Protein AF-A0AAU9JNL5-F1 (afdb_monomer_lite)

InterPro domains:
  IPR009071 High mobility group box domain [PF00505] (5-69)
  IPR009071 High mobility group box domain [PS50118] (5-72)
  IPR036910 High mobility group box domain superfamily [G3DSA:1.10.30.10] (5-78)
  IPR036910 High mobility group box domain superfamily [SSF47095] (4-70)

pLDDT: mean 73.38, std 16.85, range [31.31, 93.19]

Sequence (143 aa):
MKSLVKRPLPAHTRYIQFRCEEFKGLYKLTPSEVVELMLDEWRNLSEDEKLPYLNAAKEERDDFNKKWREVEAVGVDSFMKTIKEKRQENEIDSEFQEDPILAIINHKRNWKKTWGKKRILESKRKNGNFCYNGRKKMKLKLN

Foldseek 3Di:
DPDPQDAFDQLLVVQLVVVVVVCVPPDPDDPVVSSVVSSVVVVPDDPVVSVVSRVVSVVVNVVSVVVVVVVVVVVVVVVVVVVVVVVVVPPDDPPDDQDPVNVVVVVVVVVVVVVVVVVVVVVCVVVVDPPDDDDDDDDDDDD

Secondary structure (DSSP, 8-state):
---SSPPPPPHHHHHHHHHHHHHTTT----HHHHHHHHHHHHHHS-HHHHHHHHHHHHHHHHHHHHHHHHHHHHTHHHHHHHHHHHHHHT---TT----HHHHHHHHHHHHHHHHHHHHHHHHHHHT----------------

Radius of gyration: 25.0 Å; chains: 1; bounding box: 64×48×49 Å

Structure (mmCIF, N/CA/C/O backbone):
data_AF-A0A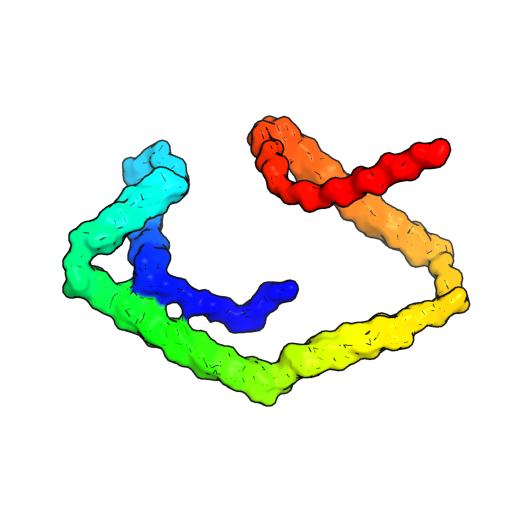AU9JNL5-F1
#
_entry.id   AF-A0AAU9JNL5-F1
#
loop_
_atom_site.group_PDB
_atom_site.id
_atom_site.type_symbol
_atom_site.label_atom_id
_atom_site.label_alt_id
_atom_site.label_comp_id
_atom_site.label_asym_id
_atom_site.label_entity_id
_atom_site.label_seq_id
_atom_site.pdbx_PDB_ins_code
_atom_site.Cartn_x
_atom_site.Cartn_y
_atom_site.Cartn_z
_atom_site.occupancy
_atom_site.B_iso_or_equiv
_atom_site.auth_seq_id
_atom_site.auth_comp_id
_atom_site.auth_asym_id
_atom_site.auth_atom_id
_atom_site.pdbx_PDB_model_num
ATOM 1 N N . MET A 1 1 ? -11.127 3.128 9.236 1.00 50.69 1 MET A N 1
ATOM 2 C CA . MET A 1 1 ? -9.880 3.138 10.032 1.00 50.69 1 MET A CA 1
ATOM 3 C C . MET A 1 1 ? -8.801 2.500 9.178 1.00 50.69 1 MET A C 1
ATOM 5 O O . MET A 1 1 ? -9.113 1.532 8.499 1.00 50.69 1 MET A O 1
ATOM 9 N N . LYS A 1 2 ? -7.594 3.073 9.119 1.00 58.72 2 LYS A N 1
ATOM 10 C CA . LYS A 1 2 ? -6.455 2.387 8.484 1.00 58.72 2 LYS A CA 1
ATOM 11 C C . LYS A 1 2 ? -6.101 1.181 9.367 1.00 58.72 2 LYS A C 1
ATOM 13 O O . LYS A 1 2 ? -6.162 1.329 10.585 1.00 58.72 2 LYS A O 1
ATOM 18 N N . SER A 1 3 ? -5.816 0.018 8.779 1.00 67.44 3 SER A N 1
ATOM 19 C CA . SER A 1 3 ? -5.413 -1.164 9.553 1.00 67.44 3 SER A CA 1
ATOM 20 C C . SER A 1 3 ? -4.109 -0.878 10.299 1.00 67.44 3 SER A C 1
ATOM 22 O O . SER A 1 3 ? -3.248 -0.162 9.782 1.00 67.44 3 SER A O 1
ATOM 24 N N . LEU A 1 4 ? -3.980 -1.409 11.519 1.00 75.25 4 LEU A N 1
ATOM 25 C CA . LEU A 1 4 ? -2.782 -1.226 12.348 1.00 75.25 4 LEU A CA 1
ATOM 26 C C . LEU A 1 4 ? -1.560 -1.888 11.708 1.00 75.25 4 LEU A C 1
ATOM 28 O O . LEU A 1 4 ? -0.482 -1.301 11.669 1.00 75.25 4 LEU A O 1
ATOM 32 N N . VAL A 1 5 ? -1.762 -3.066 11.119 1.00 84.62 5 VAL A N 1
ATOM 33 C CA . VAL A 1 5 ? -0.764 -3.754 10.298 1.00 84.62 5 VAL A CA 1
ATOM 34 C C . VAL A 1 5 ? -1.128 -3.561 8.824 1.00 84.62 5 VAL A C 1
ATOM 36 O O . VAL A 1 5 ? -2.271 -3.795 8.415 1.00 84.62 5 VAL A O 1
ATOM 39 N N . LYS A 1 6 ? -0.179 -3.088 8.010 1.00 85.69 6 LYS A N 1
ATOM 40 C CA . LYS A 1 6 ? -0.362 -2.940 6.555 1.00 85.69 6 LYS A CA 1
ATOM 41 C C . LYS A 1 6 ? -0.212 -4.298 5.877 1.00 85.69 6 LYS A C 1
ATOM 43 O O . LYS A 1 6 ? 0.675 -5.055 6.248 1.00 85.69 6 LYS A O 1
ATOM 48 N N . ARG A 1 7 ? -1.047 -4.579 4.873 1.00 87.12 7 ARG A N 1
ATOM 49 C CA . ARG A 1 7 ? -0.934 -5.812 4.081 1.00 87.12 7 ARG A CA 1
ATOM 50 C C . ARG A 1 7 ? 0.395 -5.843 3.309 1.00 87.12 7 ARG A C 1
ATOM 52 O O . ARG A 1 7 ? 0.814 -4.781 2.839 1.00 87.12 7 ARG A O 1
ATOM 59 N N . PRO A 1 8 ? 1.019 -7.024 3.166 1.00 91.12 8 PRO A N 1
ATOM 60 C CA . PRO A 1 8 ? 2.248 -7.187 2.398 1.00 91.12 8 PRO A CA 1
ATOM 61 C C . PRO A 1 8 ? 1.980 -6.922 0.915 1.00 91.12 8 PRO A C 1
ATOM 63 O O . PRO A 1 8 ? 0.857 -7.109 0.429 1.00 91.12 8 PRO A O 1
ATOM 66 N N . LEU A 1 9 ? 3.009 -6.477 0.197 1.00 89.06 9 LEU A N 1
ATOM 67 C CA . LEU A 1 9 ? 2.906 -6.239 -1.239 1.00 89.06 9 LEU A CA 1
ATOM 68 C C . LEU A 1 9 ? 3.089 -7.551 -2.013 1.00 89.06 9 LEU A C 1
ATOM 70 O O . LEU A 1 9 ? 3.945 -8.360 -1.656 1.00 89.06 9 LEU A O 1
ATOM 74 N N . PRO A 1 10 ? 2.326 -7.773 -3.094 1.00 90.50 10 PRO A N 1
ATOM 75 C CA . PRO A 1 10 ? 2.552 -8.921 -3.959 1.00 90.50 10 PRO A CA 1
ATOM 76 C C . PRO A 1 10 ? 3.842 -8.741 -4.776 1.00 90.50 10 PRO A C 1
ATOM 78 O O . PRO A 1 10 ? 4.251 -7.616 -5.075 1.00 90.50 10 PRO A O 1
ATOM 81 N N . ALA A 1 11 ? 4.451 -9.855 -5.192 1.00 89.75 11 ALA A N 1
ATOM 82 C CA . ALA A 1 11 ? 5.754 -9.881 -5.866 1.00 89.75 11 ALA A CA 1
ATOM 83 C C . ALA A 1 11 ? 5.843 -8.952 -7.093 1.00 89.75 11 ALA A C 1
ATOM 85 O O . ALA A 1 11 ? 6.777 -8.163 -7.198 1.00 89.75 11 ALA A O 1
ATOM 86 N N . HIS A 1 12 ? 4.831 -8.959 -7.968 1.00 88.50 12 HIS A N 1
ATOM 87 C CA . HIS A 1 12 ? 4.803 -8.084 -9.148 1.00 88.50 12 HIS A CA 1
ATOM 88 C C . HIS A 1 12 ? 4.762 -6.592 -8.778 1.00 88.50 12 HIS A C 1
ATOM 90 O O . HIS A 1 12 ? 5.385 -5.771 -9.437 1.00 88.50 12 HIS A O 1
ATOM 96 N N . THR A 1 13 ? 4.063 -6.215 -7.700 1.00 89.25 13 THR A N 1
ATOM 97 C CA . THR A 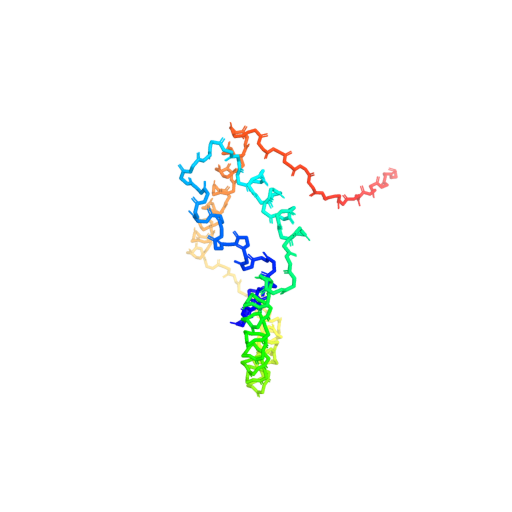1 13 ? 4.017 -4.815 -7.248 1.00 89.25 13 THR A CA 1
ATOM 98 C C . THR A 1 13 ? 5.367 -4.380 -6.686 1.00 89.25 13 THR A C 1
ATOM 100 O O . THR A 1 13 ? 5.770 -3.238 -6.882 1.00 89.25 13 THR A O 1
ATOM 103 N N . ARG A 1 14 ? 6.089 -5.290 -6.025 1.00 87.88 14 ARG A N 1
ATOM 104 C CA . ARG A 1 14 ? 7.455 -5.047 -5.548 1.00 87.88 14 ARG A CA 1
ATOM 105 C C . ARG A 1 14 ? 8.423 -4.839 -6.712 1.00 87.88 14 ARG A C 1
ATOM 107 O O . ARG A 1 14 ? 9.192 -3.884 -6.689 1.00 87.88 14 ARG A O 1
ATOM 114 N N . TYR A 1 15 ? 8.331 -5.681 -7.738 1.00 87.81 15 TYR A N 1
ATOM 115 C CA . TYR A 1 15 ? 9.082 -5.510 -8.979 1.00 87.81 15 TYR A CA 1
ATOM 116 C C . TYR A 1 15 ? 8.812 -4.141 -9.620 1.00 87.81 15 TYR A C 1
ATOM 118 O O . TYR A 1 15 ? 9.743 -3.377 -9.867 1.00 87.81 15 TYR A O 1
ATOM 126 N N . ILE A 1 16 ? 7.536 -3.776 -9.784 1.00 87.81 16 ILE A N 1
ATOM 127 C CA . ILE A 1 16 ? 7.142 -2.479 -10.348 1.00 87.81 16 ILE A CA 1
ATOM 128 C C . ILE A 1 16 ? 7.661 -1.322 -9.493 1.00 87.81 16 ILE A C 1
ATOM 130 O O . ILE A 1 16 ? 8.113 -0.334 -10.053 1.00 87.81 16 ILE A O 1
ATOM 134 N N . GLN A 1 17 ? 7.621 -1.408 -8.159 1.00 85.69 17 GLN A N 1
ATOM 135 C CA . GLN A 1 17 ? 8.150 -0.347 -7.294 1.00 85.69 17 GLN A CA 1
ATOM 136 C C . GLN A 1 17 ? 9.649 -0.137 -7.494 1.00 85.69 17 GLN A C 1
ATOM 138 O O . GLN A 1 17 ? 10.068 1.006 -7.659 1.00 85.69 17 GLN A O 1
ATOM 143 N N . PHE A 1 18 ? 10.418 -1.227 -7.527 1.00 83.56 18 PHE A N 1
ATOM 144 C CA . PHE A 1 18 ? 11.859 -1.184 -7.747 1.00 83.56 18 PHE A CA 1
ATOM 145 C C . PHE A 1 18 ? 12.193 -0.564 -9.111 1.00 83.56 18 PHE A C 1
ATOM 147 O O . PHE A 1 18 ? 12.954 0.394 -9.200 1.00 83.56 18 PHE A O 1
ATOM 154 N N . ARG A 1 19 ? 11.535 -1.035 -10.175 1.00 81.19 19 ARG A N 1
ATOM 155 C CA . ARG A 1 19 ? 11.783 -0.563 -11.545 1.00 81.19 19 ARG A CA 1
ATOM 156 C C . ARG A 1 19 ? 11.235 0.839 -11.802 1.00 81.19 19 ARG A C 1
ATOM 158 O O . ARG A 1 19 ? 11.871 1.636 -12.478 1.00 81.19 19 ARG A O 1
ATOM 165 N N . CYS A 1 20 ? 10.090 1.208 -11.226 1.00 77.00 20 CYS A N 1
ATOM 166 C CA . CYS A 1 20 ? 9.541 2.561 -11.360 1.00 77.00 20 CYS A CA 1
ATOM 167 C C . CYS A 1 20 ? 10.514 3.633 -10.860 1.00 77.00 20 CYS A C 1
ATOM 169 O O . CYS A 1 20 ? 10.490 4.749 -11.373 1.00 77.00 20 CYS A O 1
ATOM 171 N N . GLU A 1 21 ? 11.332 3.341 -9.848 1.00 73.38 21 GLU A N 1
ATOM 172 C CA . GLU A 1 21 ? 12.353 4.282 -9.377 1.00 73.38 21 GLU A CA 1
ATOM 173 C C . GLU A 1 21 ? 13.459 4.494 -10.414 1.00 73.38 21 GLU A C 1
ATOM 175 O O . GLU A 1 21 ? 13.837 5.640 -10.648 1.00 73.38 21 GLU A O 1
ATOM 180 N N . GLU A 1 22 ? 13.874 3.437 -11.115 1.00 71.94 22 GLU A N 1
ATOM 181 C CA . GLU A 1 22 ? 14.831 3.520 -12.226 1.00 71.94 22 GLU A CA 1
ATOM 182 C C . GLU A 1 22 ? 14.245 4.304 -13.416 1.00 71.94 22 GLU A C 1
ATOM 184 O O . GLU A 1 22 ? 14.906 5.154 -14.013 1.00 71.94 22 GLU A O 1
ATOM 189 N N . PHE A 1 23 ? 12.966 4.081 -13.732 1.00 69.81 23 PHE A N 1
ATOM 190 C CA . PHE A 1 23 ? 12.314 4.657 -14.914 1.00 69.81 23 PHE A CA 1
ATOM 191 C C . PHE A 1 23 ? 11.836 6.105 -14.739 1.00 69.81 2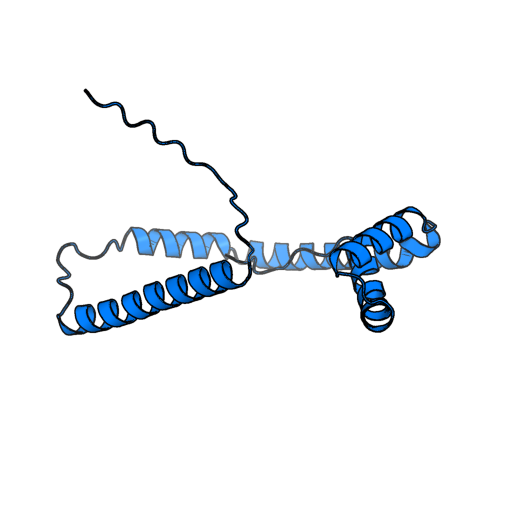3 PHE A C 1
ATOM 193 O O . PHE A 1 23 ? 11.685 6.817 -15.737 1.00 69.81 23 PHE A O 1
ATOM 200 N N . LYS A 1 24 ? 11.647 6.584 -13.500 1.00 67.62 24 LYS A N 1
ATOM 201 C CA . LYS A 1 24 ? 11.208 7.965 -13.200 1.00 67.62 24 LYS A CA 1
ATOM 202 C C . LYS A 1 24 ? 12.134 9.052 -13.760 1.00 67.62 24 LYS A C 1
ATOM 204 O O . LYS A 1 24 ? 11.689 10.187 -13.903 1.00 67.62 24 LYS A O 1
ATOM 209 N N . GLY A 1 25 ? 13.392 8.727 -14.064 1.00 66.31 25 GLY A N 1
ATOM 210 C CA . GLY A 1 25 ? 14.354 9.665 -14.653 1.00 66.31 25 GLY A CA 1
ATOM 211 C C . GLY A 1 25 ? 14.464 9.614 -16.181 1.00 66.31 25 GLY A C 1
ATOM 212 O O . GLY A 1 25 ? 14.935 10.575 -16.781 1.00 66.31 25 GLY A O 1
ATOM 213 N N . LEU A 1 26 ? 14.042 8.516 -16.816 1.00 66.50 26 LEU A N 1
ATOM 214 C CA . LEU A 1 26 ? 14.390 8.212 -18.212 1.00 66.50 26 LEU A CA 1
ATOM 215 C C . LEU A 1 26 ? 13.294 8.573 -19.219 1.00 66.50 26 LEU A C 1
ATOM 217 O O . LEU A 1 26 ? 13.603 8.901 -20.363 1.00 66.50 26 LEU A O 1
ATOM 221 N N . TYR A 1 27 ? 12.023 8.552 -18.814 1.00 63.38 27 TYR A N 1
ATOM 222 C CA . TYR A 1 27 ? 10.906 8.689 -19.746 1.00 63.38 27 TYR A CA 1
ATOM 223 C C . TYR A 1 27 ? 9.919 9.777 -19.312 1.00 63.38 27 TYR A C 1
ATOM 225 O O . TYR A 1 27 ? 9.466 9.803 -18.171 1.00 63.38 27 TYR A O 1
ATOM 233 N N . LYS A 1 28 ? 9.508 10.644 -20.252 1.00 76.75 28 LYS A N 1
ATOM 234 C CA . LYS A 1 28 ? 8.395 11.610 -20.085 1.00 76.75 28 LYS A CA 1
ATOM 235 C C . LYS A 1 28 ? 7.018 10.922 -20.120 1.00 76.75 28 LYS A C 1
ATOM 237 O O . LYS A 1 28 ? 6.060 11.480 -20.647 1.00 76.75 28 LYS A O 1
ATOM 242 N N . LEU A 1 29 ? 6.941 9.694 -19.624 1.00 75.25 29 LEU A N 1
ATOM 243 C CA . LEU A 1 29 ? 5.713 8.915 -19.581 1.00 75.25 29 LEU A CA 1
ATOM 244 C C . LEU A 1 29 ? 4.930 9.258 -18.319 1.00 75.25 29 LEU A C 1
ATOM 246 O O . LEU A 1 29 ? 5.486 9.646 -17.286 1.00 75.25 29 LEU A O 1
ATOM 250 N N . THR A 1 30 ? 3.616 9.110 -18.400 1.00 81.88 30 THR A N 1
ATOM 251 C CA . THR A 1 30 ? 2.765 9.218 -17.224 1.00 81.88 30 THR A CA 1
ATOM 252 C C . THR A 1 30 ? 3.014 8.026 -16.291 1.00 81.88 30 THR A C 1
ATOM 254 O O . THR A 1 30 ? 3.343 6.930 -16.751 1.00 81.88 30 THR A O 1
ATOM 257 N N . PRO A 1 31 ? 2.823 8.179 -14.967 1.00 79.75 31 PRO A N 1
ATOM 258 C CA . PRO A 1 31 ? 2.989 7.068 -14.030 1.00 79.75 31 PRO A CA 1
ATOM 259 C C . PRO A 1 31 ? 2.147 5.832 -14.381 1.00 79.75 31 PRO A C 1
ATOM 261 O O . PRO A 1 31 ? 2.556 4.716 -14.085 1.00 79.75 31 PRO A O 1
ATOM 264 N N . SER A 1 32 ? 0.987 6.026 -15.013 1.00 84.38 32 SER A N 1
ATOM 265 C CA . SER A 1 32 ? 0.117 4.938 -15.466 1.00 84.38 32 SER A CA 1
ATOM 266 C C . SER A 1 32 ? 0.739 4.127 -16.604 1.00 84.38 32 SER A C 1
ATOM 268 O O . SER A 1 32 ? 0.759 2.905 -16.515 1.00 84.38 32 SER A O 1
ATOM 270 N N . GLU A 1 33 ? 1.306 4.788 -17.615 1.00 84.75 33 GLU A N 1
ATOM 271 C CA . GLU A 1 33 ? 1.964 4.121 -18.751 1.00 84.75 33 GLU A CA 1
ATOM 272 C C . GLU A 1 33 ? 3.212 3.351 -18.306 1.00 84.75 33 GLU A C 1
ATOM 274 O O . GLU A 1 33 ? 3.449 2.233 -18.753 1.00 84.75 33 GLU A O 1
ATOM 279 N N . VAL A 1 34 ? 3.987 3.911 -17.367 1.00 83.94 34 VAL A N 1
ATOM 280 C CA . VAL A 1 34 ? 5.146 3.210 -16.791 1.00 83.94 34 VAL A CA 1
ATOM 281 C C . VAL A 1 34 ? 4.701 1.927 -16.089 1.00 83.94 34 VAL A C 1
ATOM 283 O O . VAL A 1 34 ? 5.318 0.884 -16.266 1.00 83.94 34 VAL A O 1
ATOM 286 N N . VAL A 1 35 ? 3.613 1.974 -15.318 1.00 86.06 35 VAL A N 1
ATOM 287 C CA . VAL A 1 35 ? 3.098 0.786 -14.623 1.00 86.06 35 VAL A CA 1
ATOM 288 C C . VAL A 1 35 ? 2.601 -0.277 -15.605 1.00 86.06 35 VAL A C 1
ATOM 290 O O . VAL A 1 35 ? 2.857 -1.456 -15.369 1.00 86.06 35 VAL A O 1
ATOM 293 N N . GLU A 1 36 ? 1.931 0.106 -16.695 1.00 88.56 36 GLU A N 1
ATOM 294 C CA . GLU A 1 36 ? 1.502 -0.842 -17.734 1.00 88.56 36 GLU A CA 1
ATOM 295 C C . GLU A 1 36 ? 2.695 -1.540 -18.398 1.00 88.56 36 GLU A C 1
ATOM 297 O O . GLU A 1 36 ? 2.720 -2.770 -18.454 1.00 88.56 36 GLU A O 1
ATOM 302 N N . LEU A 1 37 ? 3.731 -0.787 -18.782 1.00 87.12 37 LEU A N 1
ATOM 303 C CA . LEU A 1 37 ? 4.958 -1.356 -19.351 1.00 87.12 37 LEU A CA 1
ATOM 304 C C . LEU A 1 37 ? 5.638 -2.339 -18.392 1.00 87.12 37 LEU A C 1
ATOM 306 O O . LEU A 1 37 ? 6.018 -3.436 -18.792 1.00 87.12 37 LEU A O 1
ATOM 310 N N . MET A 1 38 ? 5.752 -1.977 -17.112 1.00 87.44 38 MET A N 1
ATOM 311 C CA . MET A 1 38 ? 6.371 -2.844 -16.104 1.00 87.44 38 MET A CA 1
ATOM 312 C C . MET A 1 38 ? 5.532 -4.097 -15.809 1.00 87.44 38 MET A C 1
ATOM 314 O O . MET A 1 38 ? 6.081 -5.142 -15.459 1.00 87.44 38 MET A O 1
ATOM 318 N N . LEU A 1 39 ? 4.202 -4.021 -15.931 1.00 89.81 39 LEU A N 1
ATOM 319 C CA . LEU A 1 39 ? 3.325 -5.188 -15.802 1.00 89.81 39 LEU A CA 1
ATOM 320 C C . LEU A 1 39 ? 3.514 -6.167 -16.961 1.00 89.81 39 LEU A C 1
ATOM 322 O O . LEU A 1 39 ? 3.520 -7.379 -16.734 1.00 89.81 39 LEU A O 1
ATOM 326 N N . ASP A 1 40 ? 3.676 -5.656 -18.178 1.00 90.81 40 ASP A N 1
ATOM 327 C CA . ASP A 1 40 ? 3.956 -6.487 -19.346 1.00 90.81 40 ASP A CA 1
ATOM 328 C C . ASP A 1 40 ? 5.371 -7.074 -19.296 1.00 90.81 40 ASP A C 1
ATOM 330 O O . ASP A 1 40 ? 5.542 -8.266 -19.559 1.00 90.81 40 ASP A O 1
ATOM 334 N N . GLU A 1 41 ? 6.367 -6.307 -18.841 1.00 90.69 41 GLU A N 1
ATOM 335 C CA . GLU A 1 41 ? 7.715 -6.821 -18.567 1.00 90.69 41 GLU A CA 1
ATOM 336 C C . GLU A 1 41 ? 7.659 -7.958 -17.536 1.00 90.69 41 GLU A C 1
ATOM 338 O O . GLU A 1 41 ? 8.148 -9.056 -17.797 1.00 90.69 41 GLU A O 1
ATOM 343 N N . TRP A 1 42 ? 6.946 -7.760 -16.420 1.00 91.56 42 TRP A N 1
ATOM 344 C CA . TRP A 1 42 ? 6.764 -8.795 -15.401 1.00 91.56 42 TRP A CA 1
ATOM 345 C C . TRP A 1 42 ? 6.135 -10.077 -15.955 1.00 91.56 42 TRP A C 1
ATOM 347 O O . TRP A 1 42 ? 6.513 -11.175 -15.548 1.00 91.56 42 TRP A O 1
ATOM 357 N N . ARG A 1 43 ? 5.165 -9.987 -16.871 1.00 91.50 43 ARG A N 1
ATOM 358 C CA . ARG A 1 43 ? 4.562 -11.181 -17.489 1.00 91.50 43 ARG A CA 1
ATOM 359 C C . ARG A 1 43 ? 5.592 -11.974 -18.289 1.00 91.50 43 ARG A C 1
ATOM 361 O O . ARG A 1 43 ? 5.587 -13.198 -18.180 1.00 91.50 43 ARG A O 1
ATOM 368 N N . ASN A 1 44 ? 6.490 -11.278 -18.981 1.00 93.12 44 ASN A N 1
ATOM 369 C CA . ASN A 1 44 ? 7.506 -11.861 -19.854 1.00 93.12 44 ASN A CA 1
ATOM 370 C C . ASN A 1 44 ? 8.779 -12.332 -19.129 1.00 93.12 44 ASN A C 1
ATOM 372 O O . ASN A 1 44 ? 9.540 -13.096 -19.716 1.00 93.12 44 ASN A O 1
ATOM 376 N N . LEU A 1 45 ? 9.008 -11.926 -17.874 1.00 91.06 45 LEU A N 1
ATOM 377 C CA . LEU A 1 45 ? 10.139 -12.420 -17.077 1.00 91.06 45 LEU A CA 1
ATOM 378 C C . LEU A 1 45 ? 10.084 -13.937 -16.870 1.00 91.06 45 LEU A C 1
ATOM 380 O O . LEU A 1 45 ? 9.010 -14.517 -16.652 1.00 91.06 45 LEU A O 1
ATOM 384 N N . SER A 1 46 ? 11.260 -14.556 -16.844 1.00 92.75 46 SER A N 1
ATOM 385 C CA . SER A 1 46 ? 11.434 -15.963 -16.483 1.00 92.75 46 SER A CA 1
ATOM 386 C C . SER A 1 46 ? 11.095 -16.227 -15.009 1.00 92.75 46 SER A C 1
ATOM 388 O O . SER A 1 46 ? 11.015 -15.311 -14.184 1.00 92.75 46 SER A O 1
ATOM 390 N N . GLU A 1 47 ? 10.867 -17.494 -14.652 1.00 89.94 47 GLU A N 1
ATOM 391 C CA . GLU A 1 47 ? 10.608 -17.866 -13.253 1.00 89.94 47 GLU A CA 1
ATOM 392 C C . GLU A 1 47 ? 11.809 -17.569 -12.345 1.00 89.94 47 GLU A C 1
ATOM 394 O O . GLU A 1 47 ? 11.615 -17.108 -11.219 1.00 89.94 47 GLU A O 1
ATOM 399 N N . ASP A 1 48 ? 13.030 -17.722 -12.862 1.00 91.75 48 ASP A N 1
ATOM 400 C CA . ASP A 1 48 ? 14.273 -17.431 -12.142 1.00 91.75 48 ASP A CA 1
ATOM 401 C C . ASP A 1 48 ? 14.405 -15.939 -11.801 1.00 91.75 48 ASP A C 1
ATOM 403 O O . ASP A 1 48 ? 14.770 -15.578 -10.682 1.00 91.75 48 ASP A O 1
ATOM 407 N N . GLU A 1 49 ? 14.027 -15.051 -12.724 1.00 89.62 49 GLU A N 1
ATOM 408 C CA . GLU A 1 49 ? 14.030 -13.599 -12.490 1.00 89.62 49 GLU A CA 1
ATOM 409 C C . GLU A 1 49 ? 12.919 -13.160 -11.527 1.00 89.62 49 GLU A C 1
ATOM 411 O O . GLU A 1 49 ? 13.068 -12.190 -10.779 1.00 89.62 49 GLU A O 1
ATOM 416 N N . LYS A 1 50 ? 11.796 -13.886 -11.507 1.00 92.31 50 LYS A N 1
ATOM 417 C CA . LYS A 1 50 ? 10.685 -13.648 -10.571 1.00 92.31 50 LYS A CA 1
ATOM 418 C C . LYS A 1 50 ? 10.992 -14.156 -9.164 1.00 92.31 50 LYS A C 1
ATOM 420 O O . LYS A 1 50 ? 10.459 -13.609 -8.193 1.00 92.31 50 LYS A O 1
ATOM 425 N N . LEU A 1 51 ? 11.835 -15.180 -9.043 1.00 92.69 51 LEU A N 1
ATOM 426 C CA . LEU A 1 51 ? 12.170 -15.870 -7.800 1.00 92.69 51 LEU A CA 1
ATOM 427 C C . LEU A 1 51 ? 12.562 -14.939 -6.634 1.00 92.69 51 LEU A C 1
ATOM 429 O O . LEU A 1 51 ? 11.967 -15.086 -5.560 1.00 92.69 51 LEU A O 1
ATOM 433 N N . PRO A 1 52 ? 13.469 -13.949 -6.786 1.00 92.44 52 PRO A N 1
ATOM 434 C CA . PRO A 1 52 ? 13.818 -13.049 -5.683 1.00 92.44 52 PRO A CA 1
ATOM 435 C C . PRO A 1 52 ? 12.612 -12.251 -5.166 1.00 92.44 52 PRO A C 1
ATOM 437 O O . PRO A 1 52 ? 12.443 -12.080 -3.958 1.00 92.44 52 PRO A O 1
ATOM 440 N N . TYR A 1 53 ? 11.724 -11.809 -6.059 1.00 92.69 53 TYR A N 1
ATOM 441 C CA . TYR A 1 53 ? 10.533 -11.046 -5.682 1.00 92.69 53 TYR A CA 1
ATOM 442 C C . TYR A 1 53 ? 9.464 -11.926 -5.031 1.00 92.69 53 TYR A C 1
ATOM 444 O O . TYR A 1 53 ? 8.761 -11.471 -4.126 1.00 92.69 53 TYR A O 1
ATOM 452 N N . LEU A 1 54 ? 9.341 -13.180 -5.473 1.00 92.50 54 LEU A N 1
ATOM 453 C CA . LEU A 1 54 ? 8.439 -14.166 -4.879 1.00 92.50 54 LEU A CA 1
ATOM 454 C C . LEU A 1 54 ? 8.876 -14.544 -3.461 1.00 92.50 54 LEU A C 1
ATOM 456 O O . LEU A 1 54 ? 8.036 -14.567 -2.560 1.00 92.50 54 LEU A O 1
ATOM 460 N N . ASN A 1 55 ? 10.174 -14.770 -3.248 1.00 92.75 55 ASN A N 1
ATOM 461 C CA . ASN A 1 55 ? 10.729 -15.069 -1.928 1.00 92.75 55 ASN A CA 1
ATOM 462 C C . ASN A 1 55 ? 10.527 -13.896 -0.963 1.00 92.75 55 ASN A C 1
ATOM 464 O O . ASN A 1 55 ? 9.952 -14.083 0.107 1.00 92.75 55 ASN A O 1
ATOM 468 N N . ALA A 1 56 ? 10.864 -12.673 -1.384 1.00 91.31 56 ALA A N 1
ATOM 469 C CA . ALA A 1 56 ? 10.643 -11.481 -0.566 1.00 91.31 56 ALA A CA 1
ATOM 470 C C . ALA A 1 56 ? 9.155 -11.263 -0.227 1.00 91.31 56 ALA A C 1
ATOM 472 O O . ALA A 1 56 ? 8.806 -10.915 0.900 1.00 91.31 56 ALA A O 1
ATOM 473 N N . ALA A 1 57 ? 8.247 -11.495 -1.184 1.00 92.75 57 ALA A N 1
ATOM 474 C CA . ALA A 1 57 ? 6.809 -11.390 -0.935 1.00 92.75 57 ALA A CA 1
ATOM 475 C C . ALA A 1 57 ? 6.300 -12.464 0.043 1.00 92.75 57 ALA A C 1
ATOM 477 O O . ALA A 1 57 ? 5.360 -12.216 0.803 1.00 92.75 57 ALA A O 1
ATOM 478 N N . LYS A 1 58 ? 6.906 -13.657 0.032 1.00 93.19 58 LYS A N 1
ATOM 479 C CA . LYS A 1 58 ? 6.585 -14.737 0.968 1.00 93.19 58 LYS A CA 1
ATOM 480 C C . LYS A 1 58 ? 7.026 -14.384 2.388 1.00 93.19 58 LYS A C 1
ATOM 482 O O . LYS A 1 58 ? 6.202 -14.476 3.293 1.00 93.19 58 LYS A O 1
ATOM 487 N N . GLU A 1 59 ? 8.261 -13.921 2.562 1.00 93.00 59 GLU A N 1
ATOM 488 C CA . GLU A 1 59 ? 8.797 -13.504 3.864 1.00 93.00 59 GLU A CA 1
ATOM 489 C C . GLU A 1 59 ? 7.945 -12.401 4.501 1.00 93.00 59 GLU A C 1
ATOM 491 O O . GLU A 1 59 ? 7.496 -12.532 5.638 1.00 93.00 59 GLU A O 1
ATOM 496 N N . GLU A 1 60 ? 7.605 -11.355 3.743 1.00 91.62 60 GLU A N 1
ATOM 497 C CA . GLU A 1 60 ? 6.763 -10.274 4.266 1.00 91.62 60 GLU A CA 1
ATOM 498 C C . GLU A 1 60 ? 5.351 -10.719 4.621 1.00 91.62 60 GLU A C 1
ATOM 500 O O . GLU A 1 60 ? 4.729 -10.173 5.536 1.00 91.62 60 GLU A O 1
ATOM 505 N N . ARG A 1 61 ? 4.813 -11.694 3.888 1.00 92.25 61 ARG A N 1
ATOM 506 C CA . ARG A 1 61 ? 3.511 -12.269 4.208 1.00 92.25 61 ARG A CA 1
ATOM 507 C C . ARG A 1 61 ? 3.562 -13.036 5.520 1.00 92.25 61 ARG A C 1
ATOM 509 O O . ARG A 1 61 ? 2.626 -12.927 6.312 1.00 92.25 61 ARG A O 1
ATOM 516 N N . ASP A 1 62 ? 4.632 -13.777 5.757 1.00 92.50 62 ASP A N 1
ATOM 517 C CA . ASP A 1 62 ? 4.801 -14.549 6.982 1.00 92.50 62 ASP A CA 1
ATOM 518 C C . ASP A 1 62 ? 5.010 -13.606 8.186 1.00 92.50 62 ASP A C 1
ATOM 520 O O . ASP A 1 62 ? 4.333 -13.751 9.211 1.00 92.50 62 ASP A O 1
ATOM 524 N N . ASP A 1 63 ? 5.796 -12.540 8.016 1.00 92.25 63 ASP A N 1
ATOM 525 C CA . ASP A 1 63 ? 5.94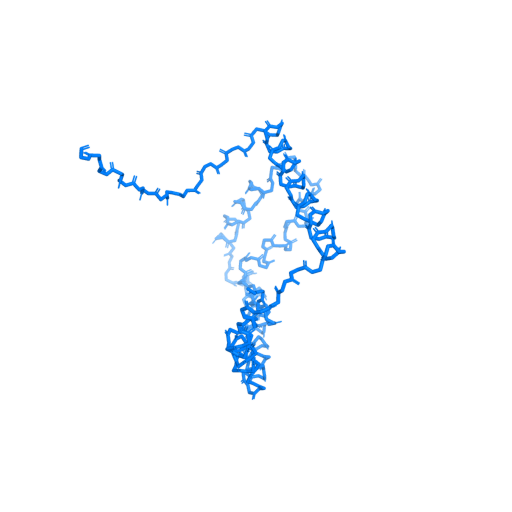4 -11.449 8.988 1.00 92.25 63 ASP A CA 1
ATOM 526 C C . ASP A 1 63 ? 4.628 -10.716 9.275 1.00 92.25 63 ASP A C 1
ATOM 528 O O . ASP A 1 63 ? 4.307 -10.405 10.428 1.00 92.25 63 ASP A O 1
ATOM 532 N N . PHE A 1 64 ? 3.850 -10.424 8.229 1.00 92.81 64 PHE A N 1
ATOM 533 C CA . PHE A 1 64 ? 2.529 -9.820 8.365 1.00 92.81 64 PHE A CA 1
ATOM 534 C C . PHE A 1 64 ? 1.609 -10.713 9.192 1.00 92.81 64 PHE A C 1
ATOM 536 O O . PHE A 1 64 ? 0.959 -10.224 10.112 1.00 92.81 64 PHE A O 1
ATOM 543 N N . ASN A 1 65 ? 1.576 -12.014 8.897 1.00 91.88 65 ASN A N 1
ATOM 544 C CA . ASN A 1 65 ? 0.739 -12.969 9.614 1.00 91.88 65 ASN A CA 1
ATOM 545 C C . ASN A 1 65 ? 1.123 -13.054 11.093 1.00 91.88 65 ASN A C 1
ATOM 547 O O . ASN A 1 65 ? 0.238 -13.095 11.948 1.00 91.88 65 ASN A O 1
ATOM 551 N N . LYS A 1 66 ? 2.423 -13.027 11.409 1.00 92.50 66 LYS A N 1
ATOM 552 C CA . LYS A 1 66 ? 2.905 -12.987 12.793 1.00 92.50 66 LYS A CA 1
ATOM 553 C C . LYS A 1 66 ? 2.415 -11.731 13.521 1.00 92.50 66 LYS A C 1
ATOM 555 O O . LYS A 1 66 ? 1.738 -11.843 14.540 1.00 92.50 66 LYS A O 1
ATOM 560 N N . LYS A 1 67 ? 2.673 -10.546 12.956 1.00 90.62 67 LYS A N 1
ATOM 561 C CA . LYS A 1 67 ? 2.244 -9.255 13.532 1.00 90.62 67 LYS A CA 1
ATOM 562 C C . LYS A 1 67 ? 0.725 -9.156 13.655 1.00 90.62 67 LYS A C 1
ATOM 564 O O . LYS A 1 67 ? 0.211 -8.594 14.616 1.00 90.62 67 LYS A O 1
ATOM 569 N N . TRP A 1 68 ? -0.004 -9.696 12.682 1.00 89.12 68 TRP A N 1
ATOM 570 C CA . TRP A 1 68 ? -1.461 -9.716 12.703 1.00 89.12 68 TRP A CA 1
ATOM 571 C C . TRP A 1 68 ? -1.995 -10.557 13.863 1.00 89.12 68 TRP A C 1
ATOM 573 O O . TRP A 1 68 ? -2.853 -10.078 14.598 1.00 89.12 68 TRP A O 1
ATOM 583 N N . ARG A 1 69 ? -1.437 -11.756 14.083 1.00 88.00 69 ARG A N 1
ATOM 584 C CA . ARG A 1 69 ? -1.797 -12.613 15.225 1.00 88.00 69 ARG A CA 1
ATOM 585 C C . ARG A 1 69 ? -1.511 -11.945 16.566 1.00 88.00 69 ARG A C 1
ATOM 587 O O . ARG A 1 69 ? -2.315 -12.064 17.480 1.00 88.00 69 ARG A O 1
ATOM 594 N N . GLU A 1 70 ? -0.396 -11.228 16.685 1.00 86.94 70 GLU A N 1
ATOM 595 C CA . GLU A 1 70 ? -0.072 -10.466 17.899 1.00 86.94 70 GLU A CA 1
ATOM 596 C C . GLU A 1 70 ? -1.120 -9.373 18.168 1.00 86.94 70 GLU A C 1
ATOM 598 O O . GLU A 1 70 ? -1.620 -9.252 19.284 1.00 86.94 70 GLU A O 1
ATOM 603 N N . VAL A 1 71 ? -1.517 -8.612 17.142 1.00 84.75 71 VAL A N 1
ATOM 604 C CA . VAL A 1 71 ? -2.561 -7.576 17.267 1.00 84.75 71 VAL A CA 1
ATOM 605 C C . VAL A 1 71 ? -3.931 -8.178 17.589 1.00 84.75 71 VAL A C 1
ATOM 607 O O . VAL A 1 71 ? -4.677 -7.616 18.394 1.00 84.75 71 VAL A O 1
ATOM 610 N N . GLU A 1 72 ? -4.259 -9.317 16.983 1.00 85.50 72 GLU A N 1
ATOM 611 C CA . GLU A 1 72 ? -5.491 -10.059 17.250 1.00 85.50 72 GLU A CA 1
ATOM 612 C C . GLU A 1 72 ? -5.531 -10.578 18.693 1.00 85.50 72 GLU A C 1
ATOM 614 O O . GLU A 1 72 ? -6.543 -10.406 19.371 1.00 85.50 72 GLU A O 1
ATOM 619 N N . ALA A 1 73 ? -4.414 -11.105 19.204 1.00 84.38 73 ALA A N 1
ATOM 620 C CA . ALA A 1 73 ? -4.291 -11.578 20.582 1.00 84.38 73 ALA A CA 1
ATOM 621 C C . ALA A 1 73 ? -4.478 -10.458 21.619 1.00 84.38 73 ALA A C 1
ATOM 623 O O . ALA A 1 73 ? -5.067 -10.685 22.673 1.00 84.38 73 ALA A O 1
ATOM 624 N N . VAL A 1 74 ? -4.030 -9.234 21.315 1.00 83.06 74 VAL A N 1
ATOM 625 C CA . VAL A 1 74 ? -4.275 -8.054 22.167 1.00 83.06 74 VAL A CA 1
ATOM 626 C C . VAL A 1 74 ? -5.764 -7.666 22.181 1.00 83.06 74 VAL A C 1
ATOM 628 O O . VAL A 1 74 ? -6.213 -6.953 23.077 1.00 83.06 74 VAL A O 1
ATOM 631 N N . GLY A 1 75 ? -6.559 -8.127 21.210 1.00 84.06 75 GLY A N 1
ATOM 632 C CA . GLY A 1 75 ? -7.997 -7.873 21.171 1.00 84.06 75 GLY A CA 1
ATOM 633 C C . GLY A 1 75 ? -8.340 -6.408 20.905 1.00 84.06 75 GLY A C 1
ATOM 634 O O . GLY A 1 75 ? -9.392 -5.932 21.336 1.00 84.06 75 GLY A O 1
ATOM 635 N N . VAL A 1 76 ? -7.472 -5.676 20.193 1.00 80.00 76 VAL A N 1
ATOM 636 C CA . VAL A 1 76 ? -7.652 -4.236 19.927 1.00 80.00 76 VAL A CA 1
ATOM 637 C C . VAL A 1 76 ? -9.001 -3.955 19.269 1.00 80.00 76 VAL A C 1
ATOM 639 O O . VAL A 1 76 ? -9.658 -2.979 19.616 1.00 80.00 76 VAL A O 1
ATOM 642 N N . ASP A 1 77 ? -9.457 -4.821 18.364 1.00 77.75 77 ASP A N 1
ATOM 643 C CA . ASP A 1 77 ? -10.757 -4.661 17.709 1.00 77.75 77 ASP A CA 1
ATOM 644 C C . ASP A 1 77 ? -11.929 -4.810 18.689 1.00 77.75 77 ASP A C 1
ATOM 646 O O . ASP A 1 77 ? -12.885 -4.036 18.611 1.00 77.75 77 ASP A O 1
ATOM 650 N N . SER A 1 78 ? -11.827 -5.733 19.652 1.00 78.88 78 SER A N 1
ATOM 651 C CA . SER A 1 78 ? -12.801 -5.888 20.741 1.00 78.88 78 SER A CA 1
ATOM 652 C C . SER A 1 78 ? -12.828 -4.637 21.620 1.00 78.88 78 SER A C 1
ATOM 654 O O . SER A 1 78 ? -13.876 -4.024 21.808 1.00 78.88 78 SER A O 1
ATOM 656 N N . PHE A 1 79 ? -11.655 -4.157 22.039 1.00 78.44 79 PHE A N 1
ATOM 657 C CA . PHE A 1 79 ? -11.521 -2.932 22.825 1.00 78.44 79 PHE A CA 1
ATOM 658 C C . PHE A 1 79 ? -12.068 -1.693 22.094 1.00 78.44 79 PHE A C 1
ATOM 660 O O . PHE A 1 79 ? -12.819 -0.893 22.657 1.00 78.44 79 PHE A O 1
ATOM 667 N N . MET A 1 80 ? -11.746 -1.537 20.808 1.00 80.62 80 MET A N 1
ATOM 668 C CA . MET A 1 80 ? -12.230 -0.428 19.984 1.00 80.62 80 MET A CA 1
ATOM 669 C C . MET A 1 80 ? -13.736 -0.512 19.725 1.00 80.62 80 MET A C 1
ATOM 671 O O . MET A 1 80 ? -14.379 0.531 19.568 1.00 80.62 80 MET A O 1
ATOM 675 N N . LYS A 1 81 ? -14.307 -1.722 19.681 1.00 82.25 81 LYS A N 1
ATOM 676 C CA . LYS A 1 81 ? -15.755 -1.944 19.635 1.00 82.25 81 LYS A CA 1
ATOM 677 C C . LYS A 1 81 ? -16.407 -1.489 20.942 1.00 82.25 81 LYS A C 1
ATOM 679 O O . LYS A 1 81 ? -17.285 -0.634 20.879 1.00 82.25 81 LYS A O 1
ATOM 684 N N . THR A 1 82 ? -15.884 -1.909 22.095 1.00 82.06 82 THR A N 1
ATOM 685 C CA . THR A 1 82 ? -16.377 -1.476 23.414 1.00 82.06 82 THR A CA 1
ATOM 686 C C . THR A 1 82 ? -16.318 0.043 23.588 1.00 82.06 82 THR A C 1
ATOM 688 O O . THR A 1 82 ? -17.255 0.644 24.103 1.00 82.06 82 THR A O 1
ATOM 691 N N . ILE A 1 83 ? -15.253 0.712 23.126 1.00 79.94 83 ILE A N 1
ATOM 692 C CA . ILE A 1 83 ? -15.178 2.184 23.167 1.00 79.94 83 ILE A CA 1
ATOM 693 C C . ILE A 1 83 ? -16.285 2.827 22.326 1.00 79.94 83 ILE A C 1
ATOM 695 O O . ILE A 1 83 ? -16.826 3.861 22.716 1.00 79.94 83 ILE A O 1
ATOM 699 N N . LYS A 1 84 ? -16.595 2.272 21.150 1.00 81.44 84 LYS A N 1
ATOM 700 C CA . LYS A 1 84 ? -17.657 2.813 20.291 1.00 81.44 84 LYS A CA 1
ATOM 701 C C . LYS A 1 84 ? -19.030 2.613 20.913 1.00 81.44 84 LYS A C 1
ATOM 703 O O . LYS A 1 84 ? -19.797 3.565 20.911 1.00 81.44 84 LYS A O 1
ATOM 708 N N . GLU A 1 85 ? -19.292 1.431 21.460 1.00 83.00 85 GLU A N 1
ATOM 709 C CA . GLU A 1 85 ? -20.533 1.116 22.175 1.00 83.00 85 GLU A CA 1
ATOM 710 C C . GLU A 1 85 ? -20.714 2.067 23.359 1.00 83.00 85 GLU A C 1
ATOM 712 O O . GLU A 1 85 ? -21.697 2.792 23.393 1.00 83.00 85 GLU A O 1
ATOM 717 N N . LYS A 1 86 ? -19.695 2.233 24.213 1.00 76.69 86 LYS A N 1
ATOM 718 C CA . LYS A 1 86 ? -19.738 3.204 25.321 1.00 76.69 86 LYS A CA 1
ATOM 719 C C . LYS A 1 86 ? -19.941 4.652 24.874 1.00 76.69 86 LYS A C 1
ATOM 721 O O . LYS A 1 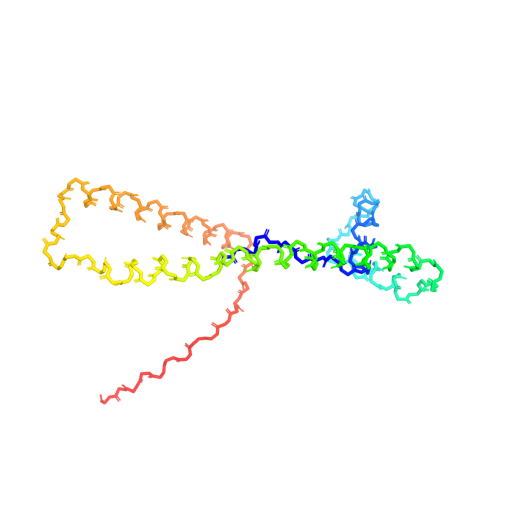86 ? -20.545 5.434 25.591 1.00 76.69 86 LYS A O 1
ATOM 726 N N . ARG A 1 87 ? -19.414 5.055 23.712 1.00 73.81 87 ARG A N 1
ATOM 727 C CA . ARG A 1 87 ? -19.660 6.401 23.152 1.00 73.81 87 ARG A CA 1
ATOM 728 C C . ARG A 1 87 ? -21.071 6.565 22.606 1.00 73.81 87 ARG A C 1
ATOM 730 O O . ARG A 1 87 ? -21.542 7.691 22.542 1.00 73.81 87 ARG A O 1
ATOM 737 N N . GLN A 1 88 ? -21.674 5.478 22.143 1.00 71.81 88 GLN A N 1
ATOM 738 C CA . GLN A 1 88 ? -23.041 5.462 21.649 1.00 71.81 88 GLN A CA 1
ATOM 739 C C . GLN A 1 88 ? -24.039 5.402 22.811 1.00 71.81 88 GLN A C 1
ATOM 741 O O . GLN A 1 88 ? -25.063 6.060 22.742 1.00 71.81 88 GLN A O 1
ATOM 746 N N . GLU A 1 89 ? -23.715 4.669 23.878 1.00 72.44 89 GLU A N 1
ATOM 747 C CA . GLU A 1 89 ? -24.470 4.639 25.137 1.00 72.44 89 GLU A CA 1
ATOM 748 C C . GLU A 1 89 ? -24.363 5.960 25.900 1.00 72.44 89 GLU A C 1
ATOM 750 O O . GLU A 1 89 ? -25.363 6.447 26.409 1.00 72.44 89 GLU A O 1
ATOM 755 N N . ASN A 1 90 ? -23.187 6.600 25.893 1.00 62.19 90 ASN A N 1
ATOM 756 C CA . ASN A 1 90 ? -23.028 8.002 26.291 1.00 62.19 90 ASN A CA 1
ATOM 757 C C . ASN A 1 90 ? -23.555 8.959 25.206 1.00 62.19 90 ASN A C 1
ATOM 759 O O . ASN A 1 90 ? -22.952 10.010 24.959 1.00 62.19 90 ASN A O 1
ATOM 763 N N . GLU A 1 91 ? -24.655 8.589 24.540 1.00 56.62 91 GLU A N 1
ATOM 764 C CA . GLU A 1 91 ? -25.539 9.547 23.892 1.00 56.62 91 GLU A CA 1
ATOM 765 C C . GLU A 1 91 ? -25.810 10.638 24.926 1.00 56.62 91 GLU A C 1
ATOM 767 O O . GLU A 1 91 ? -26.386 10.416 25.986 1.00 56.62 91 GLU A O 1
ATOM 772 N N . ILE A 1 92 ? -25.199 11.778 24.633 1.00 57.34 92 ILE A N 1
ATOM 773 C CA . ILE A 1 92 ? -25.098 12.978 25.445 1.00 57.34 92 ILE A CA 1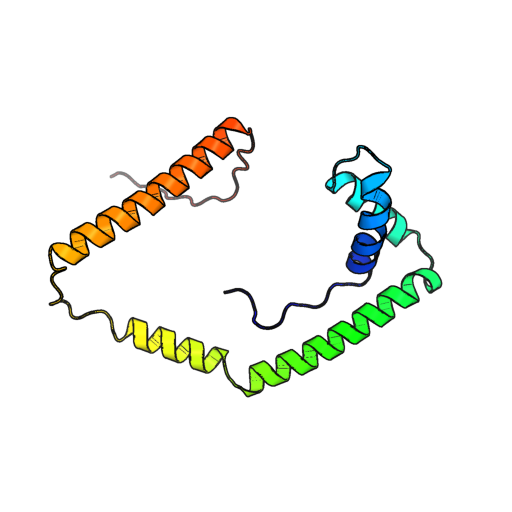
ATOM 774 C C . ILE A 1 92 ? -26.461 13.261 26.066 1.00 57.34 92 ILE A C 1
ATOM 776 O O . ILE A 1 92 ? -27.446 13.304 25.327 1.00 57.34 92 ILE A O 1
ATOM 780 N N . ASP A 1 93 ? -26.478 13.457 27.391 1.00 52.44 93 ASP A N 1
ATOM 781 C CA . ASP A 1 93 ? -27.596 14.018 28.148 1.00 52.44 93 ASP A CA 1
ATOM 782 C C . ASP A 1 93 ? -28.409 14.937 27.240 1.00 52.44 93 ASP A C 1
ATOM 784 O O . ASP A 1 93 ? -27.903 15.959 26.763 1.00 52.44 93 ASP A O 1
ATOM 788 N N . SER A 1 94 ? -29.677 14.602 27.010 1.00 52.19 94 SER A N 1
ATOM 789 C CA . SER A 1 94 ? -30.620 15.459 26.282 1.00 52.19 94 SER A CA 1
ATOM 790 C C . SER A 1 94 ? -30.801 16.845 26.931 1.00 52.19 94 SER A C 1
ATOM 792 O O . SER A 1 94 ? -31.562 17.669 26.432 1.00 52.19 94 SER A O 1
ATOM 794 N N . GLU A 1 95 ? -30.100 17.101 28.037 1.00 53.66 95 GLU A N 1
ATOM 795 C CA . GLU A 1 95 ? -30.056 18.325 28.822 1.00 53.66 95 GLU A CA 1
ATOM 796 C C . GLU A 1 95 ? -28.812 19.202 28.553 1.00 53.66 95 GLU A C 1
ATOM 798 O O . GLU A 1 95 ? -28.752 20.338 29.024 1.00 53.66 95 GLU A O 1
ATOM 803 N N . PHE A 1 96 ? -27.827 18.757 27.755 1.00 52.53 96 PHE A N 1
ATOM 804 C CA . PHE A 1 96 ? -26.676 19.605 27.412 1.00 52.53 96 PHE A CA 1
ATOM 805 C C . PHE A 1 96 ? -27.076 20.713 26.423 1.00 52.53 96 PHE A C 1
ATOM 807 O O . PHE A 1 96 ? -27.003 20.551 25.201 1.00 52.53 96 PHE A O 1
ATOM 814 N N . GLN A 1 97 ? -27.476 21.874 26.943 1.00 56.66 97 GLN A N 1
ATOM 815 C CA . GLN A 1 97 ? -27.506 23.105 26.156 1.00 56.66 97 GLN A CA 1
ATOM 816 C C . GLN A 1 97 ? -26.064 23.479 25.786 1.00 56.66 97 GLN A C 1
ATOM 818 O O . GLN A 1 97 ? -25.232 23.690 26.667 1.00 56.66 97 GLN A O 1
ATOM 823 N N . GLU A 1 98 ? -25.749 23.556 24.486 1.00 57.66 98 GLU A N 1
ATOM 824 C CA . GLU A 1 98 ? -24.465 24.104 24.031 1.00 57.66 98 GLU A CA 1
ATOM 825 C C . GLU A 1 98 ? -24.294 25.508 24.627 1.00 57.66 98 GLU A C 1
ATOM 827 O O . GLU A 1 98 ? -24.990 26.444 24.231 1.00 57.66 98 GLU A O 1
ATOM 832 N N . ASP A 1 99 ? -23.357 25.659 25.567 1.00 70.06 99 ASP A N 1
ATOM 833 C CA . ASP A 1 99 ? -22.974 26.972 26.084 1.00 70.06 99 ASP A CA 1
ATOM 834 C C . ASP A 1 99 ? -22.612 27.885 24.890 1.00 70.06 99 ASP A C 1
ATOM 836 O O . ASP A 1 99 ? -21.921 27.434 23.960 1.00 70.06 99 ASP A O 1
ATOM 840 N N . PRO A 1 100 ? -23.056 29.157 24.868 1.00 70.44 100 PRO A N 1
ATOM 841 C CA . PRO A 1 100 ? -22.761 30.106 23.794 1.00 70.44 100 PRO A CA 1
ATOM 842 C C . PRO A 1 100 ? -21.281 30.156 23.371 1.00 70.44 100 PRO A C 1
ATOM 844 O O . PRO A 1 100 ? -20.988 30.372 22.190 1.00 70.44 100 PRO A O 1
ATOM 847 N N . ILE A 1 101 ? -20.329 29.887 24.272 1.00 67.94 101 ILE A N 1
ATOM 848 C CA . ILE A 1 101 ? -18.900 29.798 23.932 1.00 67.94 101 ILE A CA 1
ATOM 849 C C . ILE A 1 101 ? -18.610 28.589 23.022 1.00 67.94 101 ILE A C 1
ATOM 851 O O . ILE A 1 101 ? -17.892 28.713 22.020 1.00 67.94 101 ILE A O 1
ATOM 855 N N . LEU A 1 102 ? -19.185 27.423 23.325 1.00 63.31 102 LEU A N 1
ATOM 856 C CA . LEU A 1 102 ? -19.040 26.210 22.518 1.00 63.31 102 LEU A CA 1
ATOM 857 C C . LEU A 1 102 ? -19.731 26.348 21.160 1.00 63.31 102 LEU A C 1
ATOM 859 O O . LEU A 1 102 ? -19.144 25.944 20.153 1.00 63.31 102 LEU A O 1
ATOM 863 N N . ALA A 1 103 ? -20.892 27.005 21.101 1.00 69.81 103 ALA A N 1
ATOM 864 C CA . ALA A 1 103 ? -21.577 27.307 19.845 1.00 69.81 103 ALA A CA 1
ATOM 865 C C . ALA A 1 103 ? -20.699 28.166 18.909 1.00 69.81 103 ALA A C 1
ATOM 867 O O . ALA A 1 103 ? -20.561 27.864 17.719 1.00 69.81 103 ALA A O 1
ATOM 868 N N . ILE A 1 104 ? -20.009 29.184 19.440 1.00 71.69 104 ILE A N 1
ATOM 869 C CA . ILE A 1 104 ? -19.079 30.034 18.670 1.00 71.69 104 ILE A CA 1
ATOM 870 C C . ILE A 1 104 ? -17.872 29.229 18.163 1.00 71.69 104 ILE A C 1
ATOM 872 O O . ILE A 1 104 ? -17.454 29.372 17.004 1.00 71.69 104 ILE A O 1
ATOM 876 N N . ILE A 1 105 ? -17.297 28.367 19.005 1.00 68.56 105 ILE A N 1
ATOM 877 C CA . ILE A 1 105 ? -16.144 27.534 18.636 1.00 68.56 105 ILE A CA 1
ATOM 878 C C . ILE A 1 105 ? -16.542 26.502 17.573 1.00 68.56 105 ILE A C 1
ATOM 880 O O . ILE A 1 105 ? -15.841 26.359 16.562 1.00 68.56 105 ILE A O 1
ATOM 884 N N . ASN A 1 106 ? -17.677 25.822 17.744 1.00 69.25 106 ASN A N 1
ATOM 885 C CA . ASN A 1 106 ? -18.197 24.851 16.783 1.00 69.25 106 ASN A CA 1
ATOM 886 C C . ASN A 1 106 ? -18.601 25.517 15.466 1.00 69.25 106 ASN A C 1
ATOM 888 O O . ASN A 1 106 ? -18.271 24.982 14.404 1.00 69.25 106 ASN A O 1
ATOM 892 N N . HIS A 1 107 ? -19.190 26.716 15.498 1.00 70.69 107 HIS A N 1
ATOM 893 C CA . HIS A 1 107 ? -19.460 27.512 14.302 1.00 70.69 107 HIS A CA 1
ATOM 894 C C . HIS A 1 107 ? -18.168 27.805 13.528 1.00 70.69 107 HIS A C 1
ATOM 896 O O . HIS A 1 107 ? -18.068 27.461 12.349 1.00 70.69 107 HIS A O 1
ATOM 902 N N . LYS A 1 108 ? -17.117 28.314 14.190 1.00 63.47 108 LYS A N 1
ATOM 903 C CA . LYS A 1 108 ? -15.802 28.553 13.557 1.00 63.47 108 LYS A CA 1
ATOM 904 C C . LYS A 1 108 ? -15.172 27.269 13.004 1.00 63.47 108 LYS A C 1
ATOM 906 O O . LYS A 1 108 ? -14.577 27.277 11.922 1.00 63.47 108 LYS A O 1
ATOM 911 N N . ARG A 1 109 ? -15.297 26.150 13.722 1.00 61.56 109 ARG A N 1
ATOM 912 C CA . ARG A 1 109 ? -14.742 24.846 13.320 1.00 61.56 109 ARG A CA 1
ATOM 913 C C . ARG A 1 109 ? -15.487 24.250 12.123 1.00 61.56 109 ARG A C 1
ATOM 915 O O . ARG A 1 109 ? -14.852 23.705 11.217 1.00 61.56 109 ARG A O 1
ATOM 922 N N . ASN A 1 110 ? -16.808 24.393 12.083 1.00 65.25 110 ASN A N 1
ATOM 923 C CA . ASN A 1 110 ? -17.650 23.969 10.968 1.00 65.25 110 ASN A CA 1
ATOM 924 C C . ASN A 1 110 ? -17.469 24.872 9.747 1.00 65.25 110 ASN A C 1
ATOM 926 O O . ASN A 1 110 ? -17.389 24.353 8.635 1.00 65.25 110 ASN A O 1
ATOM 930 N N . TRP A 1 111 ? -17.262 26.175 9.948 1.00 62.78 111 TRP A N 1
ATOM 931 C CA . TRP A 1 111 ? -16.902 27.115 8.887 1.00 62.78 111 TRP A CA 1
ATOM 932 C C . TRP A 1 111 ? -15.567 26.728 8.235 1.00 62.78 111 TRP A C 1
ATOM 934 O O . TRP A 1 111 ? -15.480 26.574 7.021 1.00 62.78 111 TRP A O 1
ATOM 944 N N . LYS A 1 112 ? -14.526 26.415 9.019 1.00 60.00 112 LYS A N 1
ATOM 945 C CA . LYS A 1 112 ? -13.254 25.911 8.460 1.00 60.00 112 LYS A CA 1
ATOM 946 C C . LYS A 1 112 ? -13.426 24.620 7.644 1.00 60.00 112 LYS A C 1
ATOM 948 O O . LYS A 1 112 ? -12.776 24.460 6.610 1.00 60.00 112 LYS A O 1
ATOM 953 N N . LYS A 1 113 ? -14.314 23.708 8.062 1.00 62.84 113 LYS A N 1
ATOM 954 C CA . LYS A 1 113 ? -14.627 22.474 7.313 1.00 62.84 113 LYS A CA 1
ATOM 955 C C . LYS A 1 113 ? -15.356 22.763 5.996 1.00 62.84 113 LYS A C 1
ATOM 957 O O . LYS A 1 113 ? -15.021 22.147 4.982 1.00 62.84 113 LYS A O 1
ATOM 962 N N . THR A 1 114 ? -16.335 23.668 5.987 1.00 63.09 114 THR A N 1
ATOM 963 C CA . THR A 1 114 ? -17.073 24.043 4.769 1.00 63.09 114 THR A CA 1
ATOM 964 C C . THR A 1 114 ? -16.193 24.816 3.792 1.00 63.09 114 THR A C 1
ATOM 966 O O . THR A 1 114 ? -16.191 24.487 2.606 1.00 63.09 114 THR A O 1
ATOM 969 N N . TRP A 1 115 ? -15.351 25.734 4.271 1.00 57.53 115 TRP A N 1
ATOM 970 C CA . TRP A 1 115 ? -14.371 26.440 3.438 1.00 57.53 115 TRP A CA 1
ATOM 971 C C . TRP A 1 115 ? -13.290 25.517 2.873 1.00 57.53 115 TRP A C 1
ATOM 973 O O . TRP A 1 115 ? -12.965 25.607 1.690 1.00 57.53 115 TRP A O 1
ATOM 983 N N . GLY A 1 116 ? -12.782 24.568 3.665 1.00 62.69 116 GLY A N 1
ATOM 984 C CA . GLY A 1 116 ? -11.840 23.557 3.180 1.00 62.69 116 GLY A CA 1
ATOM 985 C C . GLY A 1 116 ? -12.431 22.693 2.061 1.00 62.69 116 GLY A C 1
ATOM 986 O O . GLY A 1 116 ? -11.787 22.489 1.032 1.00 62.69 116 GLY A O 1
ATOM 987 N N . LYS A 1 117 ? -13.687 22.245 2.214 1.00 63.94 117 LYS A N 1
ATOM 988 C CA . LYS A 1 117 ? -14.416 21.505 1.169 1.00 63.94 117 LYS A CA 1
ATOM 989 C C . LYS A 1 117 ? -14.656 22.355 -0.079 1.00 63.94 117 LYS A C 1
ATOM 991 O O . LYS A 1 117 ? -14.440 21.855 -1.180 1.00 63.94 117 LYS A O 1
ATOM 996 N N . LYS A 1 118 ? -15.050 23.623 0.082 1.00 65.25 118 LYS A N 1
ATOM 997 C CA . LYS A 1 118 ? -15.263 24.562 -1.029 1.00 65.25 118 LYS A CA 1
ATOM 998 C C . LYS A 1 118 ? -13.972 24.798 -1.816 1.00 65.25 118 LYS A C 1
ATOM 1000 O O . LYS A 1 118 ? -13.987 24.672 -3.032 1.00 65.25 118 LYS A O 1
ATOM 1005 N N . ARG A 1 119 ? -12.839 24.985 -1.133 1.00 66.38 119 ARG A N 1
ATOM 1006 C CA . ARG A 1 119 ? -11.516 25.139 -1.759 1.00 66.38 119 ARG A CA 1
ATOM 1007 C C . ARG A 1 119 ? -11.071 23.886 -2.520 1.00 66.38 119 ARG A C 1
ATOM 1009 O O . ARG A 1 119 ? -10.522 23.994 -3.610 1.00 66.38 119 ARG A O 1
ATOM 1016 N N . ILE A 1 120 ? -11.324 22.693 -1.974 1.00 66.12 120 ILE A N 1
ATOM 1017 C CA . ILE A 1 120 ? -11.062 21.424 -2.676 1.00 66.12 120 ILE A CA 1
ATOM 1018 C C . ILE A 1 120 ? -11.966 21.299 -3.910 1.00 66.12 120 ILE A C 1
ATOM 1020 O O . ILE A 1 120 ? -11.496 20.883 -4.963 1.00 66.12 120 ILE A O 1
ATOM 1024 N N . LEU A 1 121 ? -13.244 21.669 -3.804 1.00 62.56 121 LEU A N 1
ATOM 1025 C CA . LEU A 1 121 ? -14.190 21.644 -4.922 1.00 62.56 121 LEU A CA 1
ATOM 1026 C C . LEU A 1 121 ? -13.799 22.644 -6.025 1.00 62.56 121 LEU A C 1
ATOM 1028 O O . LEU A 1 121 ? -13.860 22.311 -7.203 1.00 62.56 121 LEU A O 1
ATOM 1032 N N . GLU A 1 122 ? -13.364 23.846 -5.651 1.00 63.56 122 GLU A N 1
ATOM 1033 C CA . GLU A 1 122 ? -12.872 24.878 -6.569 1.00 63.56 122 GLU A CA 1
ATOM 1034 C C . GLU A 1 122 ? -11.544 24.480 -7.220 1.00 63.56 122 GLU A C 1
ATOM 1036 O O . GLU A 1 122 ? -11.382 24.658 -8.422 1.00 63.56 122 GLU A O 1
ATOM 1041 N N . SER A 1 123 ? -10.622 23.867 -6.471 1.00 62.94 123 SER A N 1
ATOM 1042 C CA . SER A 1 123 ? -9.389 23.293 -7.023 1.00 62.94 123 SER A CA 1
ATOM 1043 C C . SER A 1 123 ? -9.686 22.151 -8.002 1.00 62.94 123 SER A C 1
ATOM 1045 O O . SER A 1 123 ? -9.097 22.106 -9.077 1.00 62.94 123 SER A O 1
ATOM 1047 N N . LYS A 1 124 ? -10.659 21.282 -7.694 1.00 58.44 124 LYS A N 1
ATOM 1048 C CA . LYS A 1 124 ? -11.134 20.233 -8.614 1.00 58.44 124 LYS A CA 1
ATOM 1049 C C . LYS A 1 124 ? -11.821 20.802 -9.859 1.00 58.44 124 LYS A C 1
ATOM 1051 O O . LYS A 1 124 ? -11.623 20.264 -10.940 1.00 58.44 124 LYS A O 1
ATOM 1056 N N . ARG A 1 125 ? -12.582 21.897 -9.726 1.00 57.78 125 ARG A N 1
ATOM 1057 C CA . ARG A 1 125 ? -13.185 22.626 -10.858 1.00 57.78 125 ARG A CA 1
ATOM 1058 C C . ARG A 1 125 ? -12.134 23.271 -11.761 1.00 57.78 125 ARG A C 1
ATOM 1060 O O . ARG A 1 125 ? -12.274 23.195 -12.973 1.00 57.78 125 ARG A O 1
ATOM 1067 N N . LYS A 1 126 ? -11.086 23.869 -11.186 1.00 57.75 126 LYS A N 1
ATOM 1068 C CA . LYS A 1 126 ? -9.980 24.480 -11.943 1.00 57.75 126 LYS A CA 1
ATOM 1069 C C . LYS A 1 126 ? -9.076 23.446 -12.627 1.00 57.75 126 LYS A C 1
ATOM 1071 O O . LYS A 1 126 ? -8.555 23.734 -13.694 1.00 57.75 126 LYS A O 1
ATOM 1076 N N . ASN A 1 127 ? -8.941 22.247 -12.055 1.00 53.88 127 ASN A N 1
ATOM 1077 C CA . ASN A 1 127 ? -8.077 21.180 -12.578 1.00 53.88 127 ASN A CA 1
ATOM 1078 C C . ASN A 1 127 ? -8.812 20.134 -13.446 1.00 53.88 127 ASN A C 1
ATOM 1080 O O . ASN A 1 127 ? -8.264 19.061 -13.678 1.00 53.88 127 ASN A O 1
ATOM 1084 N N . GLY A 1 128 ? -10.052 20.385 -13.887 1.00 49.91 128 GLY A N 1
ATOM 1085 C CA . GLY A 1 128 ? -10.759 19.559 -14.885 1.00 49.91 128 GLY A CA 1
ATOM 1086 C C . GLY A 1 128 ? -11.137 18.118 -14.493 1.00 49.91 128 GLY A C 1
ATOM 1087 O O . GLY A 1 128 ? -11.870 17.467 -15.229 1.00 49.91 128 GLY A O 1
ATOM 1088 N N . ASN A 1 129 ? -10.715 17.603 -13.336 1.00 48.12 129 ASN A N 1
ATOM 1089 C CA . ASN A 1 129 ? -10.989 16.222 -12.920 1.00 48.12 129 ASN A CA 1
ATOM 1090 C C . ASN A 1 129 ? -12.316 16.101 -12.152 1.00 48.12 129 ASN A C 1
ATOM 1092 O O . ASN A 1 129 ? -12.350 16.019 -10.918 1.00 48.12 129 ASN A O 1
ATOM 1096 N N . PHE A 1 130 ? -13.425 16.064 -12.895 1.00 40.66 130 PHE A N 1
ATOM 1097 C CA . PHE A 1 130 ? -14.740 15.678 -12.376 1.00 40.66 130 PHE A CA 1
ATOM 1098 C C . PHE A 1 130 ? -15.016 14.193 -12.657 1.00 40.66 130 PHE A C 1
ATOM 1100 O O . PHE A 1 130 ? -15.798 13.835 -13.532 1.00 40.66 130 PHE A O 1
ATOM 1107 N N . CYS A 1 131 ? -14.382 13.298 -11.899 1.00 37.75 131 CYS A N 1
ATOM 1108 C CA . CYS A 1 131 ? -14.704 11.872 -11.949 1.00 37.75 131 CYS A CA 1
ATOM 1109 C C . CYS A 1 131 ? -15.992 11.628 -11.141 1.00 37.75 131 CYS A C 1
ATOM 1111 O O . CYS A 1 131 ? -15.950 11.458 -9.920 1.00 37.75 131 CYS A O 1
ATOM 1113 N N . TYR A 1 132 ? -17.150 11.665 -11.806 1.00 36.25 132 TYR A N 1
ATOM 1114 C CA . TYR A 1 132 ? -18.420 11.197 -11.244 1.00 36.25 132 TYR A CA 1
ATOM 1115 C C . TYR A 1 132 ? -18.315 9.692 -10.976 1.00 36.25 132 TYR A C 1
ATOM 1117 O O . TYR A 1 132 ? -18.238 8.904 -11.910 1.00 36.25 132 TYR A O 1
ATOM 1125 N N . ASN A 1 133 ? -18.362 9.284 -9.710 1.00 37.19 133 ASN A N 1
ATOM 1126 C CA . ASN A 1 133 ? -18.597 7.892 -9.343 1.00 37.19 133 ASN A CA 1
ATOM 1127 C C . ASN A 1 133 ? -19.641 7.825 -8.224 1.00 37.19 133 ASN A C 1
ATOM 1129 O O . ASN A 1 133 ? -19.414 8.327 -7.126 1.00 37.19 133 ASN A O 1
ATOM 1133 N N . GLY A 1 134 ? -20.764 7.154 -8.505 1.00 31.31 134 GLY A N 1
ATOM 1134 C CA . GLY A 1 134 ? -21.557 6.466 -7.481 1.00 31.31 134 GLY A CA 1
ATOM 1135 C C . GLY A 1 134 ? -22.943 7.034 -7.156 1.00 31.31 134 GLY A C 1
ATOM 1136 O O . GLY A 1 134 ? -23.104 7.872 -6.280 1.00 31.31 134 GLY A O 1
ATOM 1137 N N . ARG A 1 135 ? -23.956 6.471 -7.822 1.00 35.50 135 ARG A N 1
ATOM 1138 C CA . ARG A 1 135 ? -25.411 6.570 -7.594 1.00 35.50 135 ARG A CA 1
ATOM 1139 C C . ARG A 1 135 ? -25.858 6.512 -6.117 1.00 35.50 135 ARG A C 1
ATOM 1141 O O . ARG A 1 135 ? -25.486 5.588 -5.401 1.00 35.50 135 ARG A O 1
ATOM 1148 N N . LYS A 1 136 ? -26.878 7.307 -5.766 1.00 37.31 136 LYS A N 1
ATOM 1149 C CA . LYS A 1 136 ? -28.046 6.837 -4.989 1.00 37.31 136 LYS A CA 1
ATOM 1150 C C . LYS A 1 136 ? -29.324 7.406 -5.611 1.00 37.31 136 LYS A C 1
ATOM 1152 O O . LYS A 1 136 ? -29.552 8.609 -5.588 1.00 37.31 136 LYS A O 1
ATOM 1157 N N . LYS A 1 137 ? -30.138 6.522 -6.198 1.00 45.88 137 LYS A N 1
ATOM 1158 C CA . LYS A 1 137 ? -31.516 6.815 -6.608 1.00 45.88 137 LYS A CA 1
ATOM 1159 C C . LYS A 1 137 ? -32.331 7.109 -5.342 1.00 45.88 137 LYS A C 1
ATOM 1161 O O . LYS A 1 137 ? -32.435 6.224 -4.499 1.00 45.88 137 LYS A O 1
ATOM 1166 N N . MET A 1 138 ? -32.950 8.280 -5.238 1.00 38.91 138 MET A N 1
ATOM 1167 C CA . MET A 1 138 ? -34.174 8.436 -4.450 1.00 38.91 138 MET A CA 1
ATOM 1168 C C . MET A 1 138 ? -35.308 8.736 -5.423 1.00 38.91 138 MET A C 1
ATOM 1170 O O . MET A 1 138 ? -35.310 9.764 -6.092 1.00 38.91 138 MET A O 1
ATOM 1174 N N . LYS A 1 139 ? -36.240 7.788 -5.539 1.00 45.03 139 LYS A N 1
ATOM 1175 C CA . LYS A 1 139 ? -37.556 8.032 -6.124 1.00 45.03 139 LYS A CA 1
ATOM 1176 C C . LYS A 1 139 ? -38.338 8.847 -5.094 1.00 45.03 139 LYS A C 1
ATOM 1178 O O . LYS A 1 139 ? -38.657 8.306 -4.041 1.00 45.03 139 LYS A O 1
ATOM 1183 N N . LEU A 1 140 ? -38.643 10.106 -5.385 1.00 39.34 140 LEU A N 1
ATOM 1184 C CA . LEU A 1 140 ? -39.708 10.818 -4.686 1.00 39.34 140 LEU A CA 1
ATOM 1185 C C . LEU A 1 140 ? -40.991 10.591 -5.486 1.00 39.34 140 LEU A C 1
ATOM 1187 O O . LEU A 1 140 ? -41.113 11.050 -6.618 1.00 39.34 140 LEU A O 1
ATOM 1191 N N . LYS A 1 141 ? -41.899 9.794 -4.914 1.00 43.00 141 LYS A N 1
ATOM 1192 C CA . LYS A 1 141 ? -43.308 9.791 -5.306 1.00 43.00 141 LYS A CA 1
ATOM 1193 C C . LYS A 1 141 ? -43.892 11.124 -4.834 1.00 43.00 141 LYS A C 1
ATOM 1195 O O . LYS A 1 141 ? -43.740 11.449 -3.660 1.00 43.00 141 LYS A O 1
ATOM 1200 N N . LEU A 1 142 ? -44.520 11.869 -5.733 1.00 40.88 142 LEU A N 1
ATOM 1201 C CA . LEU A 1 142 ? -45.413 12.969 -5.383 1.00 40.88 142 LEU A CA 1
ATOM 1202 C C . LEU A 1 142 ? -46.840 12.442 -5.558 1.00 40.88 142 LEU A C 1
ATOM 1204 O O . LEU A 1 142 ? -47.148 11.880 -6.611 1.00 40.88 142 LEU A O 1
ATOM 1208 N N . ASN A 1 143 ? -47.622 12.536 -4.481 1.00 41.97 143 ASN A N 1
ATOM 1209 C CA . ASN A 1 143 ? -49.082 12.461 -4.515 1.00 41.97 143 ASN A CA 1
ATOM 1210 C C . ASN A 1 143 ? -49.633 13.763 -5.091 1.00 41.97 143 ASN A C 1
ATOM 1212 O O . ASN A 1 143 ? -48.999 14.811 -4.823 1.00 41.97 143 ASN A O 1
#

Organism: NCBI:txid1481888